Protein AF-A0A7V0JCB8-F1 (afdb_monomer_lite)

pLDDT: mean 84.06, std 14.03, range [37.16, 94.94]

Foldseek 3Di:
DWDFDPDPVLCVVCVVVVHHRTPDDDDQDLLNVLLVCQLVQQLDPQHDFQVVNCVVSVHRPCVVCVVLLVVCVVVQQKDKDFPPDDDDDDDPDVDTRIGMHTDPVNNVVVVVSSVSSD

Sequence (118 aa):
RSYNTGDLEHYIQSLSKNELPVEGSEVITADKALLETFFLGLRKTEGINLEKLSASYGEDIQKVYEKQIRELQRAGLIETYSSSRGFGTSRVTSSGNNRMRLTRQGILLSNEVFIRFM

Radius of gyration: 19.77 Å; chains: 1; bounding box: 38×29×62 Å

Secondary structure (DSSP, 8-state):
-EEE-S-HHHHHHHHHTT---EEEE-PPPHHHHHHHHHHHHTTSTT-EEHHHHHHHHSS-HHHHTHHHHHHHHHTTSEEEEE-----S-----S---EEEEE-HHHHHTHHHHHHTT-

Structure (mmCIF, N/CA/C/O backbone):
data_AF-A0A7V0JCB8-F1
#
_entry.id   AF-A0A7V0JCB8-F1
#
loop_
_atom_site.group_PDB
_atom_site.id
_atom_site.type_symbol
_atom_site.label_atom_id
_atom_site.label_alt_id
_atom_site.label_comp_id
_atom_site.label_asym_id
_atom_site.label_entity_id
_atom_site.label_seq_id
_atom_site.pdbx_PDB_ins_code
_atom_site.Cartn_x
_atom_site.Cartn_y
_atom_site.Cartn_z
_atom_site.occupancy
_atom_site.B_iso_or_equiv
_atom_site.auth_seq_id
_atom_site.auth_comp_id
_atom_site.auth_asym_id
_atom_site.auth_atom_id
_atom_site.pdbx_PDB_model_num
ATOM 1 N N . ARG A 1 1 ? 11.354 1.935 -10.904 1.00 80.88 1 ARG A N 1
ATOM 2 C CA . ARG A 1 1 ? 10.651 0.947 -11.764 1.00 80.88 1 ARG A CA 1
ATOM 3 C C . ARG A 1 1 ? 10.974 1.278 -13.211 1.00 80.88 1 ARG A C 1
ATOM 5 O O . ARG A 1 1 ? 11.069 2.457 -13.509 1.00 80.88 1 ARG A O 1
ATOM 12 N N . SER A 1 2 ? 11.176 0.305 -14.089 1.00 87.38 2 SER A N 1
ATOM 13 C CA . SER A 1 2 ? 11.284 0.544 -15.535 1.00 87.38 2 SER A CA 1
ATOM 14 C C . SER A 1 2 ? 10.135 -0.146 -16.257 1.00 87.38 2 SER A C 1
ATOM 16 O O . SER A 1 2 ? 9.543 -1.088 -15.721 1.00 87.38 2 SER A O 1
ATOM 18 N N . TYR A 1 3 ? 9.791 0.352 -17.436 1.00 90.50 3 TYR A N 1
ATOM 19 C CA . TYR A 1 3 ? 8.819 -0.276 -18.318 1.00 90.50 3 TYR A CA 1
ATOM 20 C C . TYR A 1 3 ? 9.407 -0.389 -19.716 1.00 90.50 3 TYR A C 1
ATOM 2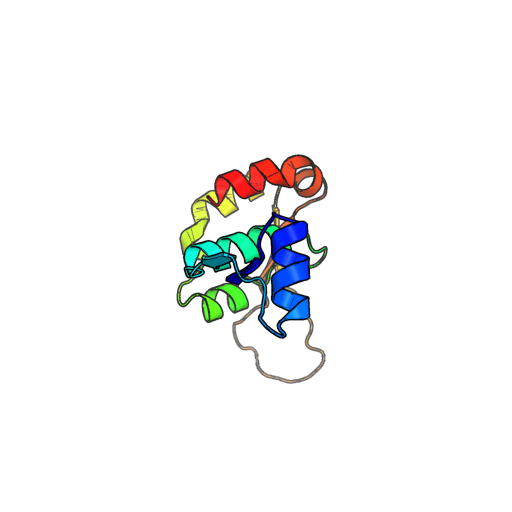2 O O . TYR A 1 3 ? 10.198 0.448 -20.157 1.00 90.50 3 TYR A O 1
ATOM 30 N N . ASN A 1 4 ? 9.039 -1.478 -20.376 1.00 94.94 4 ASN A N 1
ATOM 31 C CA . ASN A 1 4 ? 9.483 -1.750 -21.726 1.00 94.94 4 ASN A CA 1
ATOM 32 C C . ASN A 1 4 ? 8.558 -1.079 -22.734 1.00 94.94 4 ASN A C 1
ATOM 34 O O . ASN A 1 4 ? 7.456 -0.654 -22.378 1.00 94.94 4 ASN A O 1
ATOM 38 N N . THR A 1 5 ? 9.005 -1.022 -23.984 1.00 90.12 5 THR A N 1
ATOM 39 C CA . THR A 1 5 ? 8.187 -0.458 -25.045 1.00 90.12 5 THR A CA 1
ATOM 40 C C . THR A 1 5 ? 6.919 -1.261 -25.302 1.00 90.12 5 THR A C 1
ATOM 42 O O . THR A 1 5 ? 6.923 -2.492 -25.228 1.00 90.12 5 THR A O 1
ATOM 45 N N . GLY A 1 6 ? 5.822 -0.547 -25.566 1.00 90.75 6 GLY A N 1
ATOM 46 C CA . GLY A 1 6 ? 4.542 -1.143 -25.957 1.00 90.75 6 GLY A CA 1
ATOM 47 C C . GLY A 1 6 ? 4.481 -1.557 -27.431 1.00 90.75 6 GLY A C 1
ATOM 48 O O . GLY A 1 6 ? 3.566 -2.284 -27.817 1.00 90.75 6 GLY A O 1
ATOM 49 N N . ASP A 1 7 ? 5.441 -1.111 -28.246 1.00 94.25 7 ASP A N 1
ATOM 50 C CA . ASP A 1 7 ? 5.560 -1.487 -29.653 1.00 94.25 7 ASP A CA 1
ATOM 51 C C . ASP A 1 7 ? 6.231 -2.860 -29.776 1.00 94.25 7 ASP A C 1
ATOM 53 O O . ASP A 1 7 ? 7.411 -3.037 -29.465 1.00 94.25 7 ASP A O 1
ATOM 57 N N . LEU A 1 8 ? 5.462 -3.844 -30.243 1.00 92.38 8 LEU A N 1
ATOM 58 C CA . LEU A 1 8 ? 5.913 -5.226 -30.372 1.00 92.38 8 LEU A CA 1
ATOM 59 C C . LEU A 1 8 ? 7.095 -5.379 -31.339 1.00 92.38 8 LEU A C 1
ATOM 61 O O . LEU A 1 8 ? 7.992 -6.187 -31.092 1.00 92.38 8 LEU A O 1
ATOM 65 N N . GLU A 1 9 ? 7.101 -4.632 -32.437 1.00 93.44 9 GLU A N 1
ATOM 66 C CA . GLU A 1 9 ? 8.125 -4.760 -33.469 1.00 93.44 9 GLU A CA 1
ATOM 67 C C . GLU A 1 9 ? 9.442 -4.150 -32.990 1.00 93.44 9 GLU A C 1
ATOM 69 O O . GLU A 1 9 ? 10.496 -4.788 -33.085 1.00 93.44 9 GLU A O 1
ATOM 74 N N . HIS A 1 10 ? 9.371 -2.979 -32.353 1.00 90.06 10 HIS A N 1
ATOM 75 C CA . HIS A 1 10 ? 10.526 -2.369 -31.698 1.00 90.06 10 HIS A CA 1
ATOM 76 C C . HIS A 1 10 ? 11.076 -3.260 -30.573 1.00 90.06 10 HIS A C 1
ATOM 78 O O . HIS A 1 10 ? 12.286 -3.480 -30.493 1.00 90.06 10 HIS A O 1
ATOM 84 N N . TYR A 1 11 ? 10.198 -3.860 -29.765 1.00 93.94 11 TYR A N 1
ATOM 85 C CA . TYR A 1 11 ? 10.578 -4.768 -28.682 1.00 93.94 11 TYR A CA 1
ATOM 86 C C . TYR A 1 11 ? 11.387 -5.975 -29.183 1.00 93.94 11 TYR A C 1
ATOM 88 O O . TYR A 1 11 ? 12.447 -6.295 -28.635 1.00 93.94 11 TYR A O 1
ATOM 96 N N . ILE A 1 12 ? 10.901 -6.649 -30.233 1.00 94.06 12 ILE A N 1
ATOM 97 C CA . ILE A 1 12 ? 11.567 -7.818 -30.830 1.00 94.06 12 ILE A CA 1
ATOM 98 C C . ILE A 1 12 ? 12.910 -7.411 -31.444 1.00 94.06 12 ILE A C 1
ATOM 100 O O . ILE A 1 12 ? 13.903 -8.124 -31.276 1.00 94.06 12 ILE A O 1
ATOM 104 N N . GLN A 1 13 ? 12.970 -6.256 -32.112 1.00 94.44 13 GLN A N 1
ATOM 105 C CA . GLN A 1 13 ? 14.210 -5.757 -32.702 1.00 94.44 13 GLN A CA 1
ATOM 106 C C . GLN A 1 13 ? 15.279 -5.460 -31.647 1.00 94.44 13 GLN A C 1
ATOM 108 O O . GLN A 1 13 ? 16.419 -5.893 -31.830 1.00 94.44 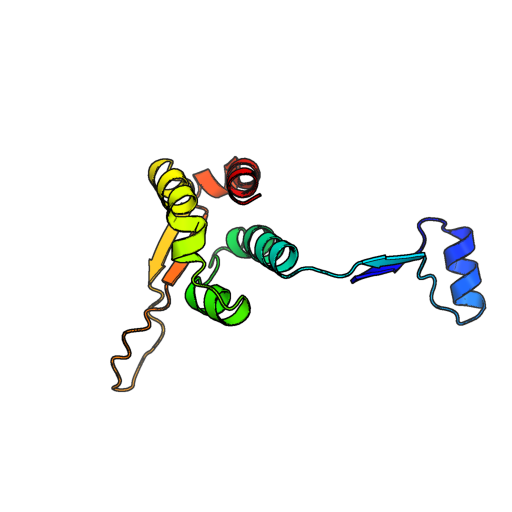13 GLN A O 1
ATOM 113 N N . SER A 1 14 ? 14.941 -4.786 -30.545 1.00 90.25 14 SER A N 1
ATOM 114 C CA . SER A 1 14 ? 15.894 -4.517 -29.457 1.00 90.25 14 SER A CA 1
ATOM 115 C C . SER A 1 14 ? 16.458 -5.816 -28.882 1.00 90.25 14 SER A C 1
ATOM 117 O O . SER A 1 14 ? 17.676 -5.978 -28.795 1.00 90.25 14 SER A O 1
ATOM 119 N N . LEU A 1 15 ? 15.596 -6.802 -28.607 1.00 93.31 15 LEU A N 1
ATOM 120 C CA . LEU A 1 15 ? 16.047 -8.104 -28.109 1.00 93.31 15 LEU A CA 1
ATOM 121 C C . LEU A 1 15 ? 16.927 -8.851 -29.118 1.00 93.31 15 LEU A C 1
ATOM 123 O O . LEU A 1 15 ? 17.921 -9.455 -28.721 1.00 93.31 15 LEU A O 1
ATOM 127 N N . SER A 1 16 ? 16.614 -8.775 -30.415 1.00 93.25 16 SER A N 1
ATOM 128 C CA . SER A 1 16 ? 17.437 -9.388 -31.471 1.00 93.25 16 SER A CA 1
ATOM 129 C C . SER A 1 16 ? 18.840 -8.775 -31.578 1.00 93.25 16 SER A C 1
ATOM 131 O O . SER A 1 16 ? 19.771 -9.440 -32.027 1.00 93.25 16 SER A O 1
ATOM 133 N N . LYS A 1 17 ? 19.000 -7.526 -31.124 1.00 94.06 17 LYS A N 1
ATOM 134 C CA . LYS A 1 17 ? 20.274 -6.796 -31.050 1.00 94.06 17 LYS A CA 1
ATOM 135 C C . LYS A 1 17 ? 20.962 -6.937 -29.690 1.00 94.06 17 LYS A C 1
ATOM 137 O O 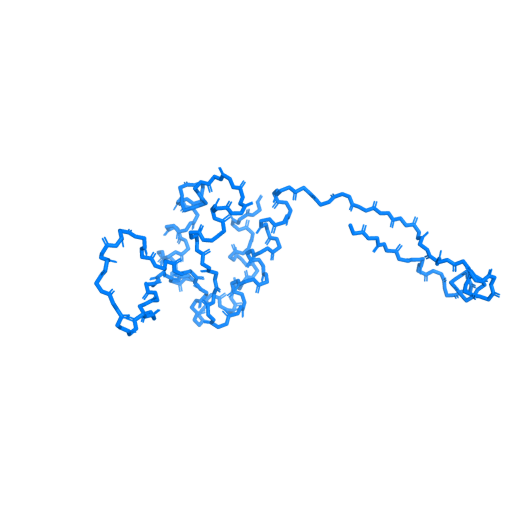. LYS A 1 17 ? 21.991 -6.309 -29.463 1.00 94.06 17 LYS A O 1
ATOM 142 N N . ASN A 1 18 ? 20.428 -7.782 -28.804 1.00 92.06 18 ASN A N 1
ATOM 143 C CA . ASN A 1 18 ? 20.923 -7.981 -27.444 1.00 92.06 18 ASN A CA 1
ATOM 144 C C . ASN A 1 18 ? 20.811 -6.721 -26.552 1.00 92.06 18 ASN A C 1
ATOM 146 O O . ASN A 1 18 ? 21.540 -6.583 -25.568 1.00 92.06 18 ASN A O 1
ATOM 150 N N . GLU A 1 19 ? 19.879 -5.823 -26.882 1.00 92.75 19 GLU A N 1
ATOM 151 C CA . GLU A 1 19 ? 19.545 -4.608 -26.135 1.00 92.75 19 GLU A CA 1
ATOM 152 C C . GLU A 1 19 ? 18.245 -4.812 -25.341 1.00 92.75 19 GLU A C 1
ATOM 154 O O . GLU A 1 19 ? 17.323 -5.508 -25.775 1.00 92.75 19 GLU A O 1
ATOM 159 N N . LEU A 1 20 ? 18.142 -4.197 -24.160 1.00 90.00 20 LEU A N 1
ATOM 160 C CA . LEU A 1 20 ? 16.907 -4.243 -23.378 1.00 90.00 20 LEU A CA 1
ATOM 161 C C . LEU A 1 20 ? 15.890 -3.244 -23.958 1.00 90.00 20 LEU A C 1
ATOM 163 O O . LEU A 1 20 ? 16.236 -2.071 -24.102 1.00 90.00 20 LEU A O 1
ATOM 167 N N . PRO A 1 21 ? 14.633 -3.647 -24.224 1.00 90.62 21 PRO A N 1
ATOM 168 C CA . PRO A 1 21 ? 13.606 -2.792 -24.825 1.00 90.62 21 PRO A CA 1
ATOM 169 C C . PRO A 1 21 ? 12.990 -1.816 -23.806 1.00 90.62 21 PRO A C 1
ATOM 17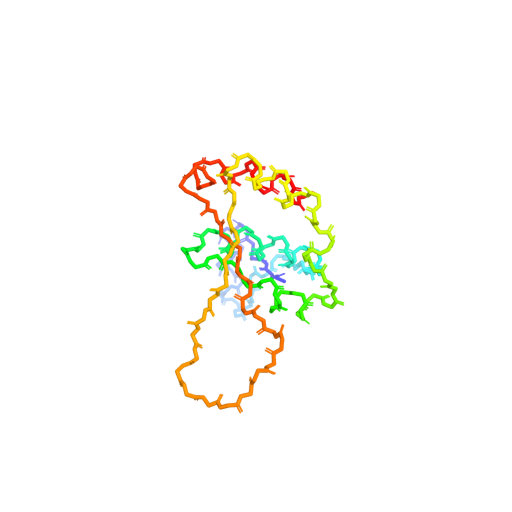1 O O . PRO A 1 21 ? 11.771 -1.687 -23.731 1.00 90.62 21 PRO A O 1
ATOM 174 N N . VAL A 1 22 ? 13.807 -1.176 -22.965 1.00 89.69 22 VAL A N 1
ATOM 175 C CA . VAL A 1 22 ? 13.353 -0.248 -21.918 1.00 89.69 22 VAL A CA 1
ATOM 176 C C . VAL A 1 22 ? 12.946 1.077 -22.562 1.00 89.69 22 VAL A C 1
ATOM 178 O O . VAL A 1 22 ? 13.784 1.761 -23.139 1.00 89.69 22 VAL A O 1
ATOM 181 N N . GLU A 1 23 ? 11.673 1.455 -22.437 1.00 89.56 23 GLU A N 1
ATOM 182 C CA . GLU A 1 23 ? 11.147 2.725 -22.963 1.00 89.56 23 GLU A CA 1
ATOM 183 C C . GLU A 1 23 ? 11.290 3.858 -21.944 1.00 89.56 23 GLU A C 1
ATOM 185 O O . GLU A 1 23 ? 11.550 5.006 -22.299 1.00 89.56 23 GLU A O 1
ATOM 190 N N . GLY A 1 24 ? 11.185 3.540 -20.654 1.00 87.19 24 GLY A N 1
ATOM 191 C CA . GLY A 1 24 ? 11.321 4.545 -19.615 1.00 87.19 24 GLY A CA 1
ATOM 192 C C . GLY A 1 24 ? 11.529 3.973 -18.224 1.00 87.19 24 GLY A C 1
ATOM 193 O O . GLY A 1 24 ? 11.439 2.767 -17.970 1.00 87.19 24 GLY A O 1
ATOM 194 N N . SER A 1 25 ? 11.818 4.880 -17.294 1.00 84.44 25 SER A N 1
ATOM 195 C CA . SER A 1 25 ? 11.904 4.570 -15.874 1.00 84.44 25 SER A CA 1
ATOM 196 C C . SER A 1 25 ? 11.194 5.622 -15.035 1.00 84.44 25 SER A C 1
ATOM 198 O O . SER A 1 25 ? 11.100 6.789 -15.401 1.00 84.44 25 SER A O 1
ATOM 200 N N . GLU A 1 26 ? 10.668 5.174 -13.906 1.00 80.56 26 GLU A N 1
ATOM 201 C CA . GLU A 1 26 ? 9.981 5.980 -12.915 1.00 80.56 26 GLU A CA 1
ATOM 202 C C . GLU A 1 26 ? 10.687 5.827 -11.565 1.00 80.56 26 GLU A C 1
ATOM 204 O O . GLU A 1 26 ? 10.961 4.708 -11.101 1.00 80.56 26 GLU A O 1
ATOM 209 N N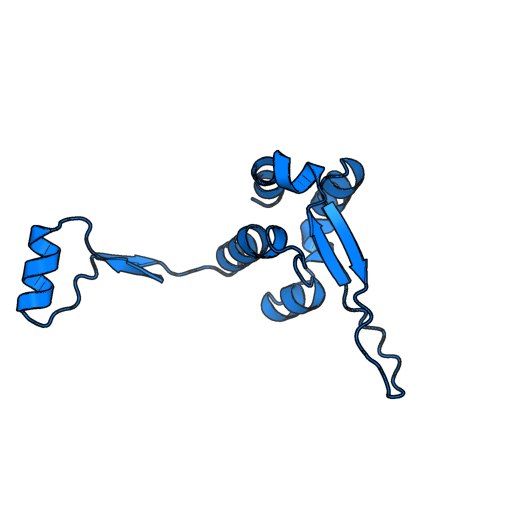 . VAL A 1 27 ? 10.953 6.964 -10.921 1.00 80.50 27 VAL A N 1
ATOM 210 C CA . VAL A 1 27 ? 11.405 7.020 -9.530 1.00 80.50 27 VAL A CA 1
ATOM 211 C C . VAL A 1 27 ? 10.189 6.839 -8.624 1.00 80.50 27 VAL A C 1
ATOM 213 O O . VAL A 1 27 ? 9.228 7.605 -8.696 1.00 80.50 27 VAL A O 1
ATOM 216 N N . ILE A 1 28 ? 10.226 5.819 -7.767 1.00 77.19 28 ILE A N 1
ATOM 217 C CA . ILE A 1 28 ? 9.177 5.590 -6.770 1.00 77.19 28 ILE A CA 1
ATOM 218 C C . ILE A 1 28 ? 9.484 6.481 -5.566 1.00 77.19 28 ILE A C 1
ATOM 220 O O . ILE A 1 28 ? 10.526 6.328 -4.933 1.00 77.19 28 ILE A O 1
ATOM 224 N N . THR A 1 29 ? 8.589 7.420 -5.268 1.00 84.62 29 THR A N 1
ATOM 225 C CA . THR A 1 29 ? 8.671 8.257 -4.064 1.00 84.62 29 THR A CA 1
ATOM 226 C C . THR A 1 29 ? 8.240 7.467 -2.826 1.00 84.62 29 THR A C 1
ATOM 228 O O . THR A 1 29 ? 7.537 6.460 -2.945 1.00 84.62 29 THR A O 1
ATOM 231 N N . ALA A 1 30 ? 8.630 7.926 -1.632 1.00 81.69 30 ALA A N 1
ATOM 232 C CA . ALA A 1 30 ? 8.207 7.308 -0.373 1.00 81.69 30 ALA A CA 1
ATOM 233 C C . ALA A 1 30 ? 6.672 7.210 -0.280 1.00 81.69 30 ALA A C 1
ATOM 235 O O . ALA A 1 30 ? 6.144 6.133 -0.009 1.00 81.69 30 ALA A O 1
ATOM 236 N N . ASP A 1 31 ? 5.962 8.287 -0.625 1.00 82.81 31 ASP A N 1
ATOM 237 C CA . ASP A 1 31 ? 4.494 8.345 -0.641 1.00 82.81 31 ASP A CA 1
ATOM 238 C C . ASP A 1 31 ? 3.880 7.293 -1.578 1.00 82.81 31 ASP A C 1
ATOM 240 O O . ASP A 1 31 ? 2.936 6.591 -1.211 1.00 82.81 31 ASP A O 1
ATOM 244 N N . LYS A 1 32 ? 4.442 7.120 -2.785 1.00 84.12 32 LYS A N 1
ATOM 245 C CA . LYS A 1 32 ? 3.977 6.096 -3.735 1.00 84.12 32 LYS A CA 1
ATOM 246 C C . LYS A 1 32 ? 4.207 4.684 -3.202 1.00 84.12 32 LYS A C 1
ATOM 248 O O . LYS A 1 32 ? 3.320 3.842 -3.328 1.00 84.12 32 LYS A O 1
ATOM 253 N N . ALA A 1 33 ? 5.363 4.427 -2.590 1.00 85.75 33 ALA A N 1
ATOM 254 C CA . ALA A 1 33 ? 5.662 3.132 -1.982 1.00 85.75 33 ALA A CA 1
ATOM 255 C C . ALA A 1 33 ? 4.725 2.822 -0.799 1.00 85.75 33 ALA A C 1
ATOM 257 O O . ALA A 1 33 ? 4.289 1.678 -0.620 1.00 85.75 33 ALA A O 1
ATOM 258 N N . LEU A 1 34 ? 4.374 3.840 -0.009 1.00 87.19 34 LEU A N 1
ATOM 259 C CA . LEU A 1 34 ? 3.406 3.720 1.077 1.00 87.19 34 LEU A CA 1
ATOM 260 C C . LEU A 1 34 ? 2.010 3.377 0.546 1.00 87.19 34 LEU A C 1
ATOM 262 O O . LEU A 1 34 ? 1.397 2.414 1.015 1.00 87.19 34 LEU A O 1
ATOM 266 N N . LEU A 1 35 ? 1.540 4.108 -0.468 1.00 86.88 35 LEU A N 1
ATOM 267 C CA . LEU A 1 35 ? 0.265 3.837 -1.129 1.00 86.88 35 LEU A CA 1
ATOM 268 C C . LEU A 1 35 ? 0.230 2.420 -1.709 1.00 86.88 35 LEU A C 1
ATOM 270 O O . LEU A 1 35 ? -0.701 1.672 -1.412 1.00 86.88 35 LEU A O 1
ATOM 274 N N . GLU A 1 36 ? 1.254 1.998 -2.461 1.00 86.56 36 GLU A N 1
ATOM 275 C CA . GLU A 1 36 ? 1.354 0.618 -2.964 1.00 86.56 36 GLU A CA 1
ATOM 276 C C . GLU A 1 36 ? 1.273 -0.407 -1.825 1.00 86.56 36 GLU A C 1
ATOM 278 O O . GLU A 1 36 ? 0.589 -1.429 -1.955 1.00 86.56 36 GLU A O 1
ATOM 283 N N . THR A 1 37 ? 1.904 -0.123 -0.682 1.00 88.12 37 THR A N 1
ATOM 284 C CA . THR A 1 37 ? 1.833 -0.997 0.495 1.00 88.12 37 THR A CA 1
ATOM 285 C C . THR A 1 37 ? 0.420 -1.076 1.069 1.00 88.12 37 THR A C 1
ATOM 287 O O . THR A 1 37 ? -0.013 -2.168 1.443 1.00 88.12 37 THR A O 1
ATOM 290 N N . PHE A 1 38 ? -0.342 0.020 1.097 1.00 88.75 38 PHE A N 1
ATOM 291 C CA . PHE A 1 38 ? -1.757 -0.022 1.471 1.00 88.75 38 PHE A CA 1
ATOM 292 C C . PHE A 1 38 ? -2.591 -0.817 0.464 1.00 88.75 38 PHE A C 1
ATOM 294 O O . PHE A 1 38 ? -3.290 -1.748 0.866 1.00 88.75 38 PHE A O 1
ATOM 301 N N . PHE A 1 39 ? -2.475 -0.524 -0.832 1.00 86.75 39 PHE A N 1
ATOM 302 C CA . PHE A 1 39 ? -3.237 -1.200 -1.888 1.00 86.75 39 PHE A CA 1
ATOM 303 C C . PHE A 1 39 ? -3.001 -2.715 -1.908 1.00 86.75 39 PHE A C 1
ATOM 305 O O . PHE A 1 39 ? -3.949 -3.504 -1.971 1.00 86.75 39 PHE A O 1
ATOM 312 N N . LEU A 1 40 ? -1.737 -3.139 -1.855 1.00 86.62 40 LEU A N 1
ATOM 313 C CA . LEU A 1 40 ? -1.367 -4.552 -1.924 1.00 86.62 40 LEU A CA 1
ATOM 314 C C . LEU A 1 40 ? -1.511 -5.238 -0.569 1.00 86.62 40 LEU A C 1
ATOM 316 O O . LEU A 1 40 ? -1.999 -6.364 -0.481 1.00 86.62 40 LEU A O 1
ATOM 320 N N . GLY A 1 41 ? -1.078 -4.572 0.496 1.00 88.12 41 GLY A N 1
ATOM 321 C CA . GLY A 1 41 ? -1.008 -5.146 1.828 1.00 88.12 41 GLY A CA 1
ATOM 322 C C . GLY A 1 41 ? -2.372 -5.300 2.490 1.00 88.12 41 GLY A C 1
ATOM 323 O O . GLY A 1 41 ? -2.627 -6.342 3.090 1.00 88.12 41 GLY A O 1
ATOM 324 N N . LEU A 1 42 ? -3.283 -4.333 2.335 1.00 89.31 42 LEU A N 1
ATOM 325 C CA . LEU A 1 42 ? -4.633 -4.431 2.908 1.00 89.31 42 LEU A CA 1
ATOM 326 C C . LEU A 1 42 ? -5.495 -5.495 2.221 1.00 89.31 42 LEU A C 1
ATOM 328 O O . LEU A 1 42 ? -6.405 -6.033 2.849 1.00 89.31 42 LEU A O 1
ATOM 332 N N . ARG A 1 43 ? -5.189 -5.841 0.963 1.00 84.06 43 ARG A N 1
ATOM 333 C CA . ARG A 1 43 ? -5.843 -6.949 0.247 1.00 84.06 43 ARG A CA 1
ATOM 334 C C . ARG A 1 43 ? -5.375 -8.328 0.711 1.00 84.06 43 ARG A C 1
ATOM 336 O O . ARG A 1 43 ? -6.040 -9.317 0.411 1.00 84.06 43 ARG A O 1
ATOM 343 N N . LYS A 1 44 ? -4.262 -8.428 1.445 1.00 85.75 44 LYS A N 1
ATOM 344 C CA . LYS A 1 44 ? -3.849 -9.695 2.061 1.00 85.75 44 LYS A CA 1
ATOM 345 C C . LYS A 1 44 ? -4.747 -9.995 3.256 1.00 85.75 44 LYS A C 1
ATOM 347 O O . LYS A 1 44 ? -5.064 -9.107 4.039 1.00 85.75 44 LYS A O 1
ATOM 352 N N . THR A 1 45 ? -5.077 -11.267 3.471 1.00 80.88 45 THR A N 1
ATOM 353 C CA . THR A 1 45 ? -5.908 -11.713 4.607 1.00 80.88 45 THR A CA 1
ATOM 354 C C . THR A 1 45 ? -5.314 -11.330 5.970 1.00 80.88 45 THR A C 1
ATOM 356 O O . THR A 1 45 ? -6.032 -11.110 6.943 1.00 80.88 45 THR A O 1
ATOM 359 N N . GLU A 1 46 ? -3.984 -11.248 6.042 1.00 84.12 46 GLU A N 1
ATOM 360 C CA . GLU A 1 46 ? -3.232 -10.802 7.218 1.00 84.12 46 GLU A CA 1
ATOM 361 C C . GLU A 1 46 ? -3.136 -9.271 7.363 1.00 84.12 46 GLU A C 1
ATOM 363 O O . GLU A 1 46 ? -2.642 -8.787 8.382 1.00 84.12 46 GLU A O 1
ATOM 368 N N . GLY A 1 47 ? -3.549 -8.505 6.352 1.00 90.44 47 GLY A N 1
ATOM 369 C CA . GLY A 1 47 ? -3.403 -7.055 6.305 1.00 90.44 47 GLY A CA 1
ATOM 370 C C . GLY A 1 47 ? -1.954 -6.570 6.383 1.00 90.44 47 GLY A C 1
ATOM 371 O O . GLY A 1 47 ? -1.000 -7.317 6.147 1.00 90.44 47 GLY A O 1
ATOM 372 N N . ILE A 1 48 ? -1.783 -5.314 6.784 1.00 91.19 48 ILE A N 1
ATOM 373 C CA . ILE A 1 48 ? -0.483 -4.662 6.976 1.00 91.19 48 ILE A CA 1
ATOM 374 C C . ILE A 1 48 ? -0.100 -4.618 8.451 1.00 91.19 48 ILE A C 1
ATOM 376 O O . ILE A 1 48 ? -0.966 -4.543 9.313 1.00 91.19 48 ILE A O 1
ATOM 380 N N . ASN A 1 49 ? 1.198 -4.634 8.746 1.00 90.25 49 ASN A N 1
ATOM 381 C CA . ASN A 1 49 ? 1.713 -4.323 10.078 1.00 90.25 49 ASN A CA 1
ATOM 382 C C . ASN A 1 49 ? 2.088 -2.834 10.109 1.00 90.25 49 ASN A C 1
ATOM 384 O O . ASN A 1 49 ? 2.979 -2.423 9.365 1.00 90.25 49 ASN A O 1
ATOM 388 N N . LEU A 1 50 ? 1.401 -2.057 10.948 1.00 88.69 50 LEU A N 1
ATOM 389 C CA . LEU A 1 50 ? 1.574 -0.606 11.019 1.00 88.69 50 LEU A CA 1
ATOM 390 C C . LEU A 1 50 ? 2.946 -0.221 11.577 1.00 88.69 50 LEU A C 1
ATOM 392 O O . LEU A 1 50 ? 3.564 0.684 11.041 1.00 88.69 50 LEU A O 1
ATOM 396 N N . GLU A 1 51 ? 3.478 -0.941 12.566 1.00 86.38 51 GLU A N 1
ATOM 397 C CA . GLU A 1 51 ? 4.806 -0.653 13.132 1.00 86.38 51 GLU A CA 1
ATOM 398 C C . GLU A 1 51 ? 5.926 -0.880 12.108 1.00 86.38 51 GLU A C 1
ATOM 400 O O . GLU A 1 51 ? 6.814 -0.044 11.952 1.00 86.38 51 GLU A O 1
ATOM 405 N N . LYS A 1 52 ? 5.875 -1.999 11.369 1.00 87.31 52 LYS A N 1
ATOM 406 C CA . LYS A 1 52 ? 6.849 -2.287 10.302 1.00 87.31 52 LYS A CA 1
ATOM 407 C C . LYS A 1 52 ? 6.782 -1.246 9.193 1.00 87.31 52 LYS A C 1
ATOM 409 O O . LYS A 1 52 ? 7.815 -0.879 8.639 1.00 87.31 52 LYS A O 1
ATOM 414 N N . LEU A 1 53 ? 5.572 -0.798 8.869 1.00 88.38 53 LEU A N 1
ATOM 415 C CA . LEU A 1 53 ? 5.364 0.226 7.861 1.00 88.38 53 LEU A CA 1
ATOM 416 C C . LEU A 1 53 ? 5.911 1.576 8.331 1.00 88.38 53 LEU A C 1
ATOM 418 O O . LEU A 1 53 ? 6.676 2.191 7.597 1.00 88.38 53 LEU A O 1
ATOM 422 N N . SER A 1 54 ? 5.625 1.971 9.574 1.00 89.00 54 SER A N 1
ATOM 423 C CA . SER A 1 54 ? 6.179 3.177 10.194 1.00 89.00 54 SER A CA 1
ATOM 424 C C . SER A 1 54 ? 7.707 3.159 10.238 1.00 89.00 54 SER A C 1
ATOM 426 O O . SER A 1 54 ? 8.348 4.139 9.871 1.00 89.00 54 SER A O 1
ATOM 428 N N . ALA A 1 55 ? 8.315 2.025 10.600 1.00 86.94 55 ALA A N 1
ATOM 429 C CA . ALA A 1 55 ? 9.770 1.878 10.612 1.00 86.94 55 ALA A CA 1
ATOM 430 C C . ALA A 1 55 ? 10.395 2.000 9.210 1.00 86.94 55 ALA A C 1
ATOM 432 O O . ALA A 1 55 ? 11.468 2.579 9.069 1.00 86.94 55 ALA A O 1
ATOM 433 N N . SER A 1 56 ? 9.735 1.466 8.176 1.00 84.00 56 SER A N 1
ATOM 434 C CA . SER A 1 56 ? 10.217 1.555 6.792 1.00 84.00 56 SER A CA 1
ATOM 435 C C . SER A 1 56 ? 9.990 2.930 6.162 1.00 84.00 56 SER A C 1
ATOM 437 O O . SER A 1 56 ? 10.732 3.299 5.257 1.00 84.00 56 SER A O 1
ATOM 439 N N . TYR A 1 57 ? 8.949 3.645 6.588 1.00 84.00 57 TYR A N 1
ATOM 440 C CA . TYR A 1 57 ? 8.593 4.961 6.062 1.00 84.00 57 TYR A CA 1
ATOM 441 C C . TYR A 1 57 ? 9.316 6.098 6.797 1.00 84.00 57 TYR A C 1
ATOM 443 O O . TYR A 1 57 ? 9.546 7.156 6.224 1.00 84.00 57 TYR A O 1
ATOM 451 N N . GLY A 1 58 ? 9.718 5.869 8.051 1.00 84.69 58 GLY A N 1
ATOM 452 C CA . GLY A 1 58 ? 10.395 6.859 8.891 1.00 84.69 58 GLY A CA 1
ATOM 453 C C . GLY A 1 58 ? 9.449 7.778 9.671 1.00 84.69 58 GLY A C 1
ATOM 454 O O . GLY A 1 58 ? 9.921 8.627 10.421 1.00 84.69 58 GLY A O 1
ATOM 455 N N . GLU A 1 59 ? 8.132 7.584 9.554 1.00 86.44 59 GLU A N 1
ATOM 456 C CA . GLU A 1 59 ? 7.110 8.323 10.303 1.00 86.44 59 GLU A CA 1
ATOM 457 C C . GLU A 1 59 ? 6.083 7.370 10.914 1.00 86.44 59 GLU A C 1
ATOM 459 O O . GLU A 1 59 ? 5.881 6.256 10.434 1.00 86.44 59 GLU A O 1
ATOM 464 N N . ASP A 1 60 ? 5.396 7.811 11.967 1.00 88.31 60 ASP A N 1
ATOM 465 C CA . ASP A 1 60 ? 4.312 7.035 12.564 1.00 88.31 60 ASP A CA 1
ATOM 466 C C . ASP A 1 60 ? 3.050 7.087 11.687 1.00 88.31 60 ASP A C 1
ATOM 468 O O . ASP A 1 60 ? 2.206 7.975 11.823 1.00 88.31 60 ASP A O 1
ATOM 472 N N . ILE A 1 61 ? 2.903 6.101 10.802 1.00 89.19 61 ILE A N 1
ATOM 473 C CA . ILE A 1 61 ? 1.783 5.974 9.861 1.00 89.19 61 ILE A CA 1
ATOM 474 C C . ILE A 1 61 ? 0.429 5.945 10.566 1.00 89.19 61 ILE A C 1
ATOM 476 O O . ILE A 1 61 ? -0.550 6.484 10.044 1.00 89.19 61 ILE A O 1
ATOM 480 N N . GLN A 1 62 ? 0.360 5.346 11.758 1.00 86.69 62 GLN A N 1
ATOM 481 C CA . GLN A 1 62 ? -0.881 5.300 12.524 1.00 86.69 62 GLN A CA 1
ATOM 482 C C . GLN A 1 62 ? -1.325 6.707 12.937 1.00 86.69 62 GLN A C 1
ATOM 484 O O . GLN A 1 62 ? -2.524 6.980 12.973 1.00 86.69 62 GLN A O 1
ATOM 489 N N . LYS A 1 63 ? -0.368 7.598 13.210 1.00 88.44 63 LYS A N 1
ATOM 490 C CA . LYS A 1 63 ? -0.622 9.004 13.526 1.00 88.44 63 LYS A CA 1
ATOM 491 C C . LYS A 1 63 ? -0.894 9.835 12.273 1.00 88.44 63 LYS A C 1
ATOM 493 O O . LYS A 1 63 ? -1.839 10.618 12.272 1.00 88.44 63 LYS A O 1
ATOM 498 N N . VAL A 1 64 ? -0.114 9.644 11.205 1.00 89.69 64 VAL A N 1
ATOM 499 C CA . VAL A 1 64 ? -0.284 10.366 9.926 1.00 89.69 64 VAL A CA 1
ATOM 500 C C . VAL A 1 64 ? -1.689 10.150 9.354 1.00 89.69 64 VAL A C 1
ATOM 502 O O . VAL A 1 64 ? -2.345 11.107 8.947 1.00 89.69 64 VAL A O 1
ATOM 505 N N . TYR A 1 65 ? -2.183 8.910 9.394 1.00 90.00 65 TYR A N 1
ATOM 506 C CA . TYR A 1 65 ? -3.501 8.538 8.873 1.00 90.00 65 TYR A CA 1
ATOM 507 C C . TYR A 1 65 ? -4.551 8.315 9.966 1.00 90.00 65 TYR A C 1
ATOM 509 O O . TYR A 1 65 ? -5.556 7.640 9.733 1.00 90.00 65 TYR A O 1
ATOM 517 N N . GLU A 1 66 ? -4.353 8.865 11.168 1.00 91.56 66 GLU A N 1
ATOM 518 C CA . GLU A 1 66 ? -5.232 8.608 12.315 1.00 91.56 66 GLU A CA 1
ATOM 519 C C . GLU A 1 66 ? -6.702 8.908 11.986 1.00 91.56 66 GLU A C 1
ATOM 521 O O . GLU A 1 66 ? -7.597 8.117 12.298 1.00 91.56 66 GLU A O 1
ATOM 526 N N . LYS A 1 67 ? -6.956 10.043 11.326 1.00 94.00 67 LYS A N 1
ATOM 527 C CA . LYS A 1 67 ? -8.307 10.474 10.954 1.00 94.00 67 LYS A CA 1
ATOM 528 C C . LYS A 1 67 ? -8.959 9.479 9.988 1.00 94.00 67 LYS A C 1
ATOM 530 O O . LYS A 1 67 ? -10.067 9.014 10.250 1.00 94.00 67 LYS A O 1
ATOM 535 N N . GLN A 1 68 ? -8.259 9.131 8.913 1.00 93.25 68 GLN A N 1
ATOM 536 C CA . GLN A 1 68 ? -8.713 8.223 7.861 1.00 93.25 68 GLN A CA 1
ATOM 537 C C . GLN A 1 68 ? -8.982 6.831 8.435 1.00 93.25 68 GLN A C 1
ATOM 539 O O . GLN A 1 68 ? -10.042 6.252 8.199 1.00 93.25 68 GLN A O 1
ATOM 544 N N . ILE A 1 69 ? -8.057 6.320 9.253 1.00 92.06 69 ILE A N 1
ATOM 545 C CA . ILE A 1 69 ? -8.192 5.026 9.924 1.00 92.06 69 ILE A CA 1
ATOM 546 C C . ILE A 1 69 ? -9.436 5.032 10.819 1.00 92.06 69 ILE A C 1
ATOM 548 O O . ILE A 1 69 ? -10.268 4.132 10.714 1.00 92.06 69 ILE A O 1
ATOM 552 N N . ARG A 1 70 ? -9.630 6.065 11.648 1.00 93.44 70 ARG A N 1
ATOM 553 C CA . ARG A 1 70 ? -10.812 6.166 12.523 1.00 93.44 70 ARG A CA 1
ATOM 554 C C . ARG A 1 70 ? -12.123 6.224 11.735 1.00 93.44 70 ARG A C 1
ATOM 556 O O . ARG A 1 70 ? -13.097 5.592 12.140 1.00 93.44 70 ARG A O 1
ATOM 563 N N . GLU A 1 71 ? -12.176 6.971 10.636 1.00 94.44 71 GLU A N 1
ATOM 564 C CA . GLU A 1 71 ? -13.365 7.055 9.775 1.00 94.44 71 GLU A CA 1
ATOM 565 C C . GLU A 1 71 ? -13.700 5.701 9.139 1.00 94.44 71 GLU A C 1
ATOM 567 O O . GLU A 1 71 ? -14.844 5.247 9.206 1.00 94.44 71 GLU A O 1
ATOM 572 N N . LEU A 1 72 ? -12.696 5.013 8.599 1.00 93.56 72 LEU A N 1
ATOM 573 C CA . LEU A 1 72 ? -12.852 3.698 7.981 1.00 93.56 72 LEU A CA 1
ATOM 574 C C . LEU A 1 72 ? -13.208 2.604 9.000 1.00 93.56 72 LEU A C 1
ATOM 576 O O . LEU A 1 72 ? -13.984 1.700 8.681 1.00 93.56 72 LEU A O 1
ATOM 580 N N . GLN A 1 73 ? -12.683 2.690 10.226 1.00 94.25 73 GLN A N 1
ATOM 581 C CA . GLN A 1 73 ? -13.062 1.809 11.336 1.00 94.25 73 GLN A CA 1
ATOM 582 C C . GLN A 1 73 ? -14.522 2.025 11.738 1.00 94.25 73 GLN A C 1
ATOM 584 O O . GLN A 1 73 ? -15.265 1.058 11.889 1.00 94.25 73 GLN A O 1
ATOM 589 N N . ARG A 1 74 ? -14.963 3.285 11.867 1.00 94.88 74 ARG A N 1
ATOM 590 C CA . ARG A 1 74 ? -16.371 3.615 12.160 1.00 94.88 74 ARG A CA 1
ATOM 591 C C . ARG A 1 74 ? -17.316 3.136 11.062 1.00 94.88 74 ARG A C 1
ATOM 593 O O . ARG A 1 74 ? -18.419 2.703 11.369 1.00 94.88 74 ARG A O 1
ATOM 600 N N . ALA A 1 75 ? -16.874 3.184 9.808 1.00 93.81 75 ALA A N 1
ATOM 601 C CA . ALA A 1 75 ? -17.610 2.643 8.669 1.00 93.81 75 ALA A CA 1
ATOM 602 C C . ALA A 1 75 ? -17.572 1.102 8.587 1.00 93.81 75 ALA A C 1
ATOM 604 O O . ALA A 1 75 ? -18.180 0.528 7.687 1.00 93.81 75 ALA A O 1
ATOM 605 N N . GLY A 1 76 ? -16.849 0.422 9.486 1.00 94.25 76 GLY A N 1
ATOM 606 C CA . GLY A 1 76 ? -16.727 -1.036 9.495 1.00 94.25 76 GLY A CA 1
ATOM 607 C C . GLY A 1 76 ? -15.937 -1.603 8.312 1.00 94.25 76 GLY A C 1
ATOM 608 O O . GLY A 1 76 ? -16.056 -2.790 8.016 1.00 94.25 76 GLY A O 1
ATOM 609 N N . LEU A 1 77 ? -15.141 -0.783 7.618 1.00 93.81 77 LEU A N 1
ATOM 610 C CA . LEU A 1 77 ? -14.392 -1.187 6.422 1.00 93.81 77 LEU A CA 1
ATOM 611 C C . LEU A 1 77 ? -13.006 -1.734 6.758 1.00 93.81 77 LEU A C 1
ATOM 613 O O . LEU A 1 77 ? -12.488 -2.596 6.049 1.00 93.81 77 LEU A O 1
ATOM 617 N N . ILE A 1 78 ? -12.413 -1.274 7.855 1.00 93.81 78 ILE A N 1
ATOM 618 C CA . ILE A 1 78 ? -11.127 -1.774 8.340 1.00 93.81 78 ILE A CA 1
ATOM 619 C C . ILE A 1 78 ? -11.225 -2.169 9.806 1.00 93.81 78 ILE A C 1
ATOM 621 O O . ILE A 1 78 ? -12.019 -1.618 10.567 1.00 93.81 78 ILE A O 1
ATOM 625 N N . GLU A 1 79 ? -10.361 -3.086 10.209 1.00 91.75 79 GLU A N 1
ATOM 626 C CA . GLU A 1 79 ? -10.171 -3.451 11.605 1.00 91.75 79 GLU A CA 1
ATOM 627 C C . GLU A 1 79 ? -8.683 -3.538 11.940 1.00 91.75 79 GLU A C 1
ATOM 629 O O . GLU A 1 79 ? -7.848 -3.869 11.091 1.00 91.75 79 GLU A O 1
ATOM 634 N N . THR A 1 80 ? -8.357 -3.229 13.194 1.00 89.94 80 THR A N 1
ATOM 635 C CA . THR A 1 80 ? -7.001 -3.328 13.737 1.00 89.94 80 THR A CA 1
ATOM 636 C C . THR A 1 80 ? -6.951 -4.392 14.820 1.00 89.94 80 THR A C 1
ATOM 638 O O . THR A 1 80 ? -7.850 -4.454 15.658 1.00 89.94 80 THR A O 1
ATOM 641 N N . TYR A 1 81 ? -5.908 -5.214 14.828 1.00 87.00 81 TYR A N 1
ATOM 642 C CA . TYR A 1 81 ? -5.733 -6.277 15.811 1.00 87.00 81 TYR A CA 1
ATOM 643 C C . TYR A 1 81 ? -4.258 -6.520 16.121 1.00 87.00 81 TYR A C 1
ATOM 645 O O . TYR A 1 81 ? -3.384 -6.413 15.259 1.00 87.00 81 TYR A O 1
ATOM 653 N N . SER A 1 82 ? -3.985 -6.918 17.359 1.00 81.62 82 SER A N 1
ATOM 654 C CA . SER A 1 82 ? -2.642 -7.286 17.795 1.00 81.62 82 SER A CA 1
ATOM 655 C C . SER A 1 82 ? -2.363 -8.746 17.448 1.00 81.62 82 SER A C 1
ATOM 657 O O . SER A 1 82 ? -3.016 -9.659 17.956 1.00 81.62 82 SER A O 1
ATOM 659 N N . SER A 1 83 ? -1.372 -8.999 16.596 1.00 68.12 83 SER A N 1
ATOM 660 C CA . SER A 1 83 ? -0.919 -10.363 16.312 1.00 68.12 83 SER A CA 1
ATOM 661 C C . SER A 1 83 ? 0.035 -10.831 17.412 1.00 68.12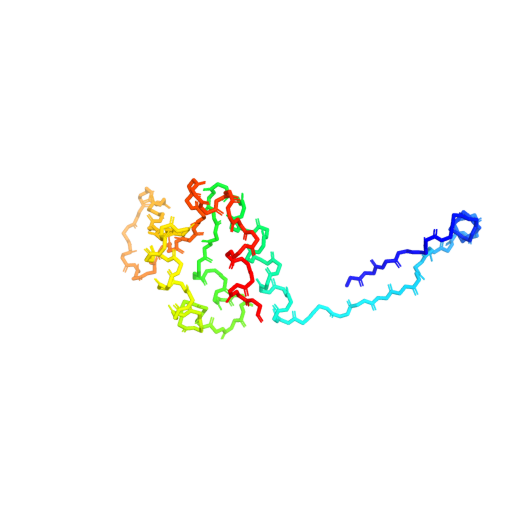 83 SER A C 1
ATOM 663 O O . SER A 1 83 ? 1.247 -10.656 17.297 1.00 68.12 83 SER A O 1
ATOM 665 N N . SER A 1 84 ? -0.475 -11.465 18.467 1.00 58.75 84 SER A N 1
ATOM 666 C CA . SER A 1 84 ? 0.387 -12.174 19.422 1.00 58.75 84 SER A CA 1
ATOM 667 C C . SER A 1 84 ? 0.879 -13.482 18.792 1.00 58.75 84 SER A C 1
ATOM 669 O O . SER A 1 84 ? 0.216 -14.515 18.854 1.00 58.75 84 SER A O 1
ATOM 671 N N . ARG A 1 85 ? 2.025 -13.441 18.107 1.00 51.53 85 ARG A N 1
ATOM 672 C CA . ARG A 1 85 ? 2.783 -14.643 17.735 1.00 51.53 85 ARG A CA 1
ATOM 673 C C . ARG A 1 85 ? 4.170 -14.539 18.351 1.00 51.53 85 ARG A C 1
ATOM 675 O O . ARG A 1 85 ? 5.087 -14.007 17.740 1.00 51.53 85 ARG A O 1
ATOM 682 N N . GLY A 1 86 ? 4.277 -15.037 19.575 1.00 49.53 86 GLY A N 1
ATOM 683 C CA . GLY A 1 86 ? 5.524 -15.190 20.313 1.00 49.53 86 GLY A CA 1
ATOM 684 C C . GLY A 1 86 ? 5.307 -16.171 21.457 1.00 49.53 86 GLY A C 1
ATOM 685 O O . GLY A 1 86 ? 4.975 -15.772 22.567 1.00 49.53 86 GLY A O 1
ATOM 686 N N . PHE A 1 87 ? 5.425 -17.465 21.165 1.00 43.59 87 PHE A N 1
ATOM 687 C CA . PHE A 1 87 ? 5.499 -18.506 22.184 1.00 43.59 87 PHE A CA 1
ATOM 688 C C . PHE A 1 87 ? 6.926 -18.498 22.747 1.00 43.59 87 PHE A C 1
ATOM 690 O O . PHE A 1 87 ? 7.867 -18.763 22.007 1.00 43.59 87 PHE A O 1
ATOM 697 N N . GLY A 1 88 ? 7.080 -18.167 24.032 1.00 46.94 88 GLY A N 1
ATOM 698 C CA . GLY A 1 88 ? 8.336 -18.304 24.774 1.00 46.94 88 GLY A CA 1
ATOM 699 C C . GLY A 1 88 ? 9.401 -17.239 24.488 1.00 46.94 88 GLY A C 1
ATOM 700 O O . GLY A 1 88 ? 10.203 -17.356 23.575 1.00 46.94 88 GLY A O 1
ATOM 701 N N . THR A 1 89 ? 9.453 -16.198 25.311 1.00 37.16 89 THR A N 1
ATOM 702 C CA . THR A 1 89 ? 10.590 -15.828 26.177 1.00 37.16 89 THR A CA 1
ATOM 703 C C . THR A 1 89 ? 10.328 -14.433 26.732 1.00 37.16 89 THR A C 1
ATOM 705 O O . THR A 1 89 ? 9.757 -13.558 26.087 1.00 37.16 89 THR A O 1
ATOM 708 N N . SER A 1 90 ? 10.681 -14.272 28.000 1.00 47.03 90 SER A N 1
ATOM 709 C CA . SER A 1 90 ? 10.444 -13.086 28.804 1.00 47.03 90 SER A CA 1
ATOM 710 C C . SER A 1 90 ? 11.144 -11.860 28.211 1.00 47.03 90 SER A C 1
ATOM 712 O O . SER A 1 90 ? 12.361 -11.727 28.307 1.00 47.03 90 SER A O 1
ATOM 714 N N . ARG A 1 91 ? 10.365 -10.972 27.591 1.00 37.66 91 ARG A N 1
ATOM 715 C CA . ARG A 1 91 ? 10.632 -9.534 27.470 1.00 37.66 91 ARG A CA 1
ATOM 716 C C . ARG A 1 91 ? 9.362 -8.867 26.961 1.00 37.66 91 ARG A C 1
ATOM 718 O O . ARG A 1 91 ? 9.088 -8.846 25.765 1.00 37.66 91 ARG A O 1
ATOM 725 N N . VAL A 1 92 ? 8.579 -8.326 27.892 1.00 41.50 92 VAL A N 1
ATOM 726 C CA . VAL A 1 92 ? 7.552 -7.333 27.572 1.00 41.50 92 VAL A CA 1
ATOM 727 C C . VAL A 1 92 ? 8.292 -6.122 27.012 1.00 41.50 92 VAL A C 1
ATOM 729 O O . VAL A 1 92 ? 8.817 -5.293 27.748 1.00 41.50 92 VAL A O 1
ATOM 732 N N . THR A 1 93 ? 8.418 -6.077 25.693 1.00 41.78 93 THR A N 1
ATOM 733 C CA . THR A 1 93 ? 8.619 -4.830 24.968 1.00 41.78 93 THR A CA 1
ATOM 734 C C . THR A 1 93 ? 7.228 -4.361 24.582 1.00 41.78 93 THR A C 1
ATOM 736 O O . THR A 1 93 ? 6.417 -5.146 24.097 1.00 41.78 93 THR A O 1
ATOM 739 N N . SER A 1 94 ? 6.921 -3.092 24.827 1.00 47.12 94 SER A N 1
ATOM 740 C CA . SER A 1 94 ? 5.625 -2.463 24.540 1.00 47.12 94 SER A CA 1
ATOM 741 C C . SER A 1 94 ? 5.277 -2.384 23.039 1.00 47.12 94 SER A C 1
ATOM 743 O O . SER A 1 94 ? 4.404 -1.611 22.662 1.00 47.12 94 SER A O 1
ATOM 745 N N . SER A 1 95 ? 5.960 -3.149 22.182 1.00 51.12 95 SER A N 1
ATOM 746 C CA . SER A 1 95 ? 5.800 -3.153 20.728 1.00 51.12 95 SER A CA 1
ATOM 747 C C . SER A 1 95 ? 4.869 -4.299 20.346 1.00 51.12 95 SER A C 1
ATOM 749 O O . SER A 1 95 ? 5.273 -5.439 20.101 1.00 51.12 95 SER A O 1
ATOM 751 N N . GLY A 1 96 ? 3.576 -4.022 20.454 1.00 55.03 96 GLY A N 1
ATOM 752 C CA . GLY A 1 96 ? 2.539 -4.953 20.050 1.00 55.03 96 GLY A CA 1
ATOM 753 C C . GLY A 1 96 ? 2.399 -4.910 18.538 1.00 55.03 96 GLY A C 1
ATOM 754 O O . GLY A 1 96 ? 2.086 -3.859 18.002 1.00 55.03 96 GLY A O 1
ATOM 755 N N . ASN A 1 97 ? 2.546 -6.066 17.883 1.00 67.50 97 ASN A N 1
ATOM 756 C CA . ASN A 1 97 ? 2.385 -6.268 16.439 1.00 67.50 97 ASN A CA 1
ATOM 757 C C . ASN A 1 97 ? 1.003 -5.797 15.928 1.00 67.50 97 ASN A C 1
ATOM 759 O O . ASN A 1 97 ? 0.119 -6.629 15.678 1.00 67.50 97 ASN A O 1
ATOM 763 N N . ASN A 1 98 ? 0.797 -4.487 15.798 1.00 84.81 98 ASN A N 1
ATOM 764 C CA . ASN A 1 98 ? -0.488 -3.897 15.456 1.00 84.81 98 ASN A CA 1
ATOM 765 C C . ASN A 1 98 ? -0.693 -4.034 13.952 1.00 84.81 98 ASN A C 1
ATOM 767 O O . ASN A 1 98 ? 0.058 -3.480 13.140 1.00 84.81 98 ASN A O 1
ATOM 771 N N . ARG A 1 99 ? -1.686 -4.835 13.578 1.00 89.62 99 ARG A N 1
ATOM 772 C CA . ARG A 1 99 ? -2.021 -5.095 12.185 1.00 89.62 99 ARG A CA 1
ATOM 773 C C . ARG A 1 99 ? -3.338 -4.448 11.827 1.00 89.62 99 ARG A C 1
ATOM 775 O O . ARG A 1 99 ? -4.255 -4.436 12.637 1.00 89.62 99 ARG A O 1
ATOM 782 N N . MET A 1 100 ? -3.434 -3.966 10.598 1.00 92.12 100 MET A N 1
ATOM 783 C CA . MET A 1 100 ? -4.636 -3.379 10.019 1.00 92.12 100 MET A CA 1
ATOM 784 C C . MET A 1 100 ? -5.034 -4.174 8.780 1.00 92.12 100 MET A C 1
ATOM 786 O O . MET A 1 100 ? -4.197 -4.403 7.908 1.00 92.12 100 MET A O 1
ATOM 790 N N . ARG A 1 101 ? -6.296 -4.596 8.682 1.00 92.81 101 ARG A N 1
ATOM 791 C CA . ARG A 1 101 ? -6.819 -5.325 7.515 1.00 92.81 101 ARG A CA 1
ATOM 792 C C . ARG A 1 101 ? -8.207 -4.836 7.119 1.00 92.81 101 ARG A C 1
ATOM 794 O O . ARG A 1 101 ? -8.899 -4.209 7.920 1.00 92.81 101 ARG A O 1
ATOM 801 N N . LEU A 1 102 ? -8.616 -5.165 5.897 1.00 93.75 102 LEU A N 1
ATOM 802 C CA . LEU A 1 102 ? -9.993 -4.974 5.449 1.00 93.75 102 LEU A CA 1
ATOM 803 C C . LEU A 1 102 ? -10.925 -5.968 6.151 1.00 93.75 102 LEU A C 1
ATOM 805 O O . LEU A 1 102 ? -10.585 -7.140 6.328 1.00 93.75 102 LEU A O 1
ATOM 809 N N . THR A 1 103 ? -12.124 -5.515 6.502 1.00 93.44 103 THR A N 1
ATOM 810 C CA . THR A 1 103 ? -13.217 -6.413 6.901 1.00 93.44 103 THR A CA 1
ATOM 811 C C . THR A 1 103 ? -13.830 -7.080 5.665 1.00 93.44 103 THR A C 1
ATOM 813 O O . THR A 1 103 ? -13.494 -6.750 4.526 1.00 93.44 103 THR A O 1
ATOM 816 N N . ARG A 1 104 ? -14.806 -7.981 5.850 1.00 91.56 104 ARG A N 1
ATOM 817 C CA . ARG A 1 104 ? -15.585 -8.516 4.716 1.00 91.56 104 ARG A CA 1
ATOM 818 C C . ARG A 1 104 ? -16.232 -7.412 3.873 1.00 91.56 104 ARG A C 1
ATOM 820 O O . ARG A 1 104 ? -16.217 -7.512 2.652 1.00 91.56 104 ARG A O 1
ATOM 827 N N . GLN A 1 105 ? -16.771 -6.371 4.509 1.00 92.12 105 GLN A N 1
ATOM 828 C CA . GLN A 1 105 ? -17.339 -5.222 3.797 1.00 92.12 105 GLN A CA 1
ATOM 829 C C . GLN A 1 105 ? -16.244 -4.362 3.158 1.00 92.12 105 GLN A C 1
ATOM 831 O O . GLN A 1 105 ? -16.387 -3.949 2.010 1.00 92.12 105 GLN A O 1
ATOM 836 N N . GLY A 1 106 ? -15.119 -4.167 3.850 1.00 91.44 106 GLY A N 1
ATOM 837 C CA . GLY A 1 106 ? -13.956 -3.461 3.312 1.00 91.44 106 GLY A CA 1
ATOM 838 C C . GLY A 1 106 ? -13.371 -4.095 2.057 1.00 91.44 106 GLY A C 1
ATOM 839 O O . GLY A 1 106 ? -12.920 -3.379 1.173 1.00 91.44 106 GLY A O 1
ATOM 840 N N . ILE A 1 107 ? -13.409 -5.424 1.936 1.00 90.81 107 ILE A N 1
ATOM 841 C CA . ILE A 1 107 ? -12.978 -6.128 0.719 1.00 90.81 107 ILE A CA 1
ATOM 842 C C . ILE A 1 107 ? -13.876 -5.752 -0.469 1.00 90.81 107 ILE A C 1
ATOM 844 O O . ILE A 1 107 ? -13.363 -5.450 -1.547 1.00 90.81 107 ILE A O 1
ATOM 848 N N . LEU A 1 108 ? -15.198 -5.718 -0.266 1.00 90.88 108 LEU A N 1
ATOM 849 C CA . LEU A 1 108 ? -16.165 -5.344 -1.307 1.00 90.88 108 LEU A CA 1
ATOM 850 C C . LEU A 1 108 ? -16.025 -3.873 -1.726 1.00 90.88 108 LEU A C 1
ATOM 852 O O . LEU A 1 108 ? -16.224 -3.548 -2.892 1.00 90.88 108 LEU A O 1
ATOM 856 N N . LEU A 1 109 ? -15.645 -3.001 -0.788 1.00 91.12 109 LEU A N 1
ATOM 857 C CA . LEU A 1 109 ? -15.484 -1.558 -0.991 1.00 91.12 109 LEU A CA 1
ATOM 858 C C . LEU A 1 109 ? -14.012 -1.123 -0.976 1.00 91.12 109 LEU A C 1
ATOM 860 O O . LEU A 1 109 ? -13.692 0.001 -0.594 1.00 91.12 109 LEU A O 1
ATOM 864 N N . SER A 1 110 ? -13.095 -2.005 -1.387 1.00 88.25 110 SER A N 1
ATOM 865 C CA . SER A 1 110 ? -11.658 -1.749 -1.213 1.00 88.25 110 SER A CA 1
ATOM 866 C C . SER A 1 110 ? -11.183 -0.495 -1.950 1.00 88.25 110 SER A C 1
ATOM 868 O O . SER A 1 110 ? -10.368 0.249 -1.418 1.00 88.25 110 SER A O 1
ATOM 870 N N . ASN A 1 111 ? -11.747 -0.196 -3.123 1.00 89.56 111 ASN A N 1
ATOM 871 C CA . ASN A 1 111 ? -11.406 1.013 -3.873 1.00 89.56 111 ASN A CA 1
ATOM 872 C C . ASN A 1 111 ? -11.765 2.297 -3.106 1.00 89.56 111 ASN A C 1
ATOM 874 O O . ASN A 1 111 ? -10.957 3.220 -3.076 1.00 89.56 111 ASN A O 1
ATOM 878 N N . GLU A 1 112 ? -12.914 2.329 -2.427 1.00 89.19 112 GLU A N 1
ATOM 879 C CA . GLU A 1 112 ? -13.320 3.469 -1.592 1.00 89.19 112 GLU A CA 1
ATOM 880 C C . GLU A 1 112 ? -12.386 3.650 -0.397 1.00 89.19 112 GLU A C 1
ATOM 882 O O . GLU A 1 112 ? -12.019 4.770 -0.045 1.00 89.19 112 GLU A O 1
ATOM 887 N N . VAL A 1 113 ? -11.949 2.536 0.202 1.00 89.25 113 VAL A N 1
ATOM 888 C CA . VAL A 1 113 ? -10.939 2.556 1.264 1.00 89.25 113 VAL A CA 1
ATOM 889 C C . VAL A 1 113 ? -9.655 3.200 0.752 1.00 89.25 113 VAL A C 1
ATOM 891 O O . VAL A 1 113 ? -9.110 4.072 1.419 1.00 89.25 113 VAL A O 1
ATOM 894 N N . PHE A 1 114 ? -9.186 2.823 -0.436 1.00 89.44 114 PHE A N 1
ATOM 895 C CA . PHE A 1 114 ? -7.930 3.343 -0.970 1.00 89.44 114 PHE A CA 1
ATOM 896 C C . PHE A 1 114 ? -7.991 4.813 -1.378 1.00 89.44 114 PHE A C 1
ATOM 898 O O . PHE A 1 114 ? -7.016 5.529 -1.168 1.00 89.44 114 PHE A O 1
ATOM 905 N N . ILE A 1 115 ? -9.134 5.289 -1.881 1.00 88.12 115 ILE A N 1
ATOM 906 C CA . ILE A 1 115 ? -9.345 6.715 -2.174 1.00 88.12 115 ILE A CA 1
ATOM 907 C C . ILE A 1 115 ? -9.181 7.572 -0.914 1.00 88.12 115 ILE A C 1
ATOM 909 O O . ILE A 1 115 ? -8.757 8.715 -1.014 1.00 88.12 115 ILE A O 1
ATOM 913 N N . ARG A 1 116 ? -9.462 7.039 0.283 1.00 88.44 116 ARG A N 1
ATOM 914 C CA . ARG A 1 116 ? -9.243 7.775 1.540 1.00 88.44 116 ARG A CA 1
ATOM 915 C C . ARG A 1 116 ? -7.769 7.943 1.910 1.00 88.44 116 ARG A C 1
ATOM 917 O O . ARG A 1 116 ? -7.482 8.789 2.750 1.00 88.44 116 ARG A O 1
ATOM 924 N N . PHE A 1 117 ? -6.868 7.142 1.342 1.00 84.06 117 PHE A N 1
ATOM 925 C CA . PHE A 1 117 ? -5.430 7.209 1.617 1.00 84.06 117 PHE A CA 1
ATOM 926 C C . PHE A 1 117 ? -4.637 8.001 0.566 1.00 84.06 117 PHE A C 1
ATOM 928 O O . PHE A 1 117 ? -3.492 8.347 0.857 1.00 84.06 117 PHE A O 1
ATOM 935 N N . MET A 1 118 ? -5.229 8.272 -0.607 1.00 81.75 118 MET A N 1
ATOM 936 C CA . MET A 1 118 ? -4.694 9.172 -1.643 1.00 81.75 118 MET A CA 1
ATOM 937 C C . MET A 1 118 ? -4.957 10.637 -1.300 1.00 81.75 118 MET A C 1
ATOM 939 O O . MET A 1 118 ? -4.074 11.456 -1.628 1.00 81.75 118 MET A O 1
#